Protein AF-A0A9P8E653-F1 (afdb_monomer_lite)

pLDDT: mean 94.73, std 4.1, range [61.59, 97.81]

Foldseek 3Di:
DDDDDPVNVCVPCPPNDDPQPQADDDADDPDDDPCNVPHDWDWDFPDWADGPPDPFIKTFTWTADPPDRDIDTHIHGD

Structure (mmCIF, N/CA/C/O backbone):
data_AF-A0A9P8E653-F1
#
_entry.id   AF-A0A9P8E653-F1
#
loop_
_atom_site.group_PDB
_atom_site.id
_atom_site.type_symbol
_atom_site.label_atom_id
_atom_site.label_alt_id
_atom_site.label_comp_id
_atom_site.label_asym_id
_atom_site.label_entity_id
_atom_site.label_seq_id
_atom_site.pdbx_PDB_ins_code
_atom_site.Cartn_x
_atom_site.Cartn_y
_atom_site.Cartn_z
_atom_site.occupancy
_atom_site.B_iso_or_equiv
_atom_site.auth_seq_id
_atom_site.auth_comp_id
_atom_site.auth_asym_id
_atom_site.auth_atom_id
_atom_site.pdbx_PDB_model_num
ATOM 1 N N . MET A 1 1 ? 34.675 -1.387 -30.846 1.00 61.59 1 MET A N 1
ATOM 2 C CA . MET A 1 1 ? 33.733 -0.990 -29.773 1.00 61.59 1 MET A CA 1
ATOM 3 C C . MET A 1 1 ? 32.312 -1.301 -30.226 1.00 61.59 1 MET A C 1
ATOM 5 O O . MET A 1 1 ? 31.960 -0.914 -31.331 1.00 61.59 1 MET A O 1
ATOM 9 N N . GLY A 1 2 ? 31.539 -2.056 -29.439 1.00 89.38 2 GLY A N 1
ATOM 10 C CA . GLY A 1 2 ? 30.189 -2.515 -29.807 1.00 89.38 2 GLY A CA 1
ATOM 11 C C . GLY A 1 2 ? 29.061 -1.606 -29.303 1.00 89.38 2 GLY A C 1
ATOM 12 O O . GLY A 1 2 ? 29.274 -0.737 -28.460 1.00 89.38 2 GLY A O 1
ATOM 13 N N . ARG A 1 3 ? 27.838 -1.819 -29.805 1.00 94.06 3 ARG A N 1
ATOM 14 C CA . ARG A 1 3 ? 26.625 -1.109 -29.361 1.00 94.06 3 ARG A CA 1
ATOM 15 C C . ARG A 1 3 ? 26.091 -1.703 -28.052 1.00 94.06 3 ARG A C 1
ATOM 17 O O . ARG A 1 3 ? 26.016 -2.918 -27.910 1.00 94.06 3 ARG A O 1
ATOM 24 N N . VAL A 1 4 ? 25.637 -0.847 -27.133 1.00 93.38 4 VAL A N 1
ATOM 25 C CA . VAL A 1 4 ? 24.991 -1.259 -25.871 1.00 93.38 4 VAL A CA 1
ATOM 26 C C . VAL A 1 4 ? 23.696 -2.029 -26.155 1.00 93.38 4 VAL A C 1
ATOM 28 O O . VAL A 1 4 ? 22.794 -1.520 -26.831 1.00 93.38 4 VAL A O 1
ATOM 31 N N . ILE A 1 5 ? 23.583 -3.244 -25.615 1.00 95.19 5 ILE A N 1
ATOM 32 C CA . ILE A 1 5 ? 22.428 -4.119 -25.855 1.00 95.19 5 ILE A CA 1
ATOM 33 C C . ILE A 1 5 ? 21.188 -3.658 -25.079 1.00 95.19 5 ILE A C 1
ATOM 35 O O . ILE A 1 5 ? 21.265 -2.934 -24.085 1.00 95.19 5 ILE A O 1
ATOM 39 N N . ARG A 1 6 ? 20.006 -4.123 -25.500 1.00 94.38 6 ARG A N 1
ATOM 40 C CA . ARG A 1 6 ? 18.720 -3.738 -24.891 1.00 94.38 6 ARG A CA 1
ATOM 41 C C . ARG A 1 6 ? 18.682 -3.961 -23.375 1.00 94.38 6 ARG A C 1
ATOM 43 O O . ARG A 1 6 ? 18.176 -3.093 -22.676 1.00 94.38 6 ARG A O 1
ATOM 50 N N . ASN A 1 7 ? 19.209 -5.083 -22.875 1.00 95.25 7 ASN A N 1
ATOM 51 C CA . ASN A 1 7 ? 19.178 -5.392 -21.441 1.00 95.25 7 ASN A CA 1
ATOM 52 C C . ASN A 1 7 ? 19.955 -4.355 -20.610 1.00 95.25 7 ASN A C 1
ATOM 54 O O . ASN A 1 7 ? 19.430 -3.818 -19.643 1.00 95.25 7 ASN A O 1
ATOM 58 N N . GLN A 1 8 ? 21.152 -3.979 -21.066 1.00 94.25 8 GLN A N 1
ATOM 59 C CA . GLN A 1 8 ? 21.981 -2.951 -20.428 1.00 94.25 8 GLN A CA 1
ATOM 60 C C . GLN A 1 8 ? 21.302 -1.570 -20.424 1.00 94.25 8 GLN A C 1
ATOM 62 O O . GLN A 1 8 ? 21.458 -0.799 -19.483 1.00 94.25 8 GLN A O 1
ATOM 67 N N . ARG A 1 9 ? 20.494 -1.252 -21.447 1.00 95.44 9 ARG A N 1
ATOM 68 C CA . ARG A 1 9 ? 19.762 0.027 -21.526 1.00 95.44 9 ARG A CA 1
ATOM 69 C C . ARG A 1 9 ? 18.588 0.133 -20.548 1.00 95.44 9 ARG A C 1
ATOM 71 O O . ARG A 1 9 ? 18.198 1.254 -20.229 1.00 95.44 9 ARG A O 1
ATOM 78 N N . LYS A 1 10 ? 18.018 -0.987 -20.085 1.00 95.81 10 LYS A N 1
ATOM 79 C CA . LYS A 1 10 ? 16.853 -0.983 -19.181 1.00 95.81 10 LYS A CA 1
ATOM 80 C C . LYS A 1 10 ? 17.176 -0.422 -17.790 1.00 95.81 10 LYS A C 1
ATOM 82 O O . LYS A 1 10 ? 16.331 0.251 -17.215 1.00 95.81 10 LYS A O 1
ATOM 87 N N . GLY A 1 11 ? 18.402 -0.612 -17.293 1.00 94.94 11 GLY A N 1
ATOM 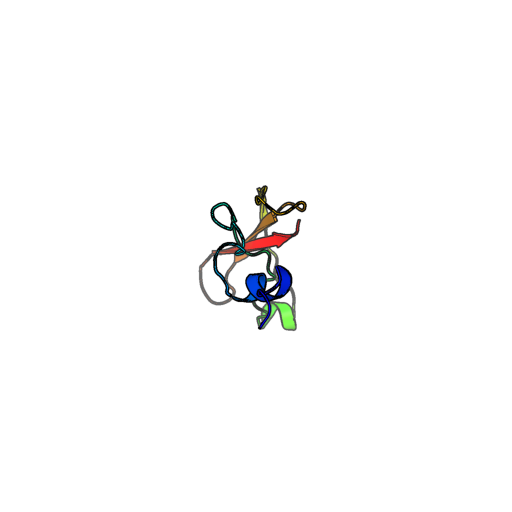88 C CA . GLY A 1 11 ? 18.824 -0.138 -15.966 1.00 94.94 11 GLY A CA 1
ATOM 89 C C . GLY A 1 11 ? 19.025 1.378 -15.841 1.00 94.94 11 GLY A C 1
ATOM 90 O O . GLY A 1 11 ? 19.154 1.884 -14.735 1.00 94.94 11 GLY A O 1
ATOM 91 N N . ARG A 1 12 ? 19.030 2.126 -16.954 1.00 93.50 12 ARG A N 1
ATOM 92 C CA . ARG A 1 12 ? 19.283 3.580 -16.957 1.00 93.50 12 ARG A CA 1
ATOM 93 C C . ARG A 1 12 ? 18.121 4.413 -16.392 1.00 93.50 12 ARG A C 1
ATOM 95 O O . ARG A 1 12 ? 18.309 5.596 -16.142 1.00 93.50 12 ARG A O 1
ATOM 102 N N . GLY A 1 13 ? 16.922 3.839 -16.256 1.00 92.19 13 GLY A N 1
ATOM 103 C CA . GLY A 1 13 ? 15.739 4.571 -15.782 1.00 92.19 13 GLY A CA 1
ATOM 104 C C . GLY A 1 13 ? 15.189 5.603 -16.775 1.00 92.19 13 GLY A C 1
ATOM 105 O O . GLY A 1 13 ? 14.544 6.557 -16.363 1.00 92.19 13 GLY A O 1
ATOM 106 N N . SER A 1 14 ? 15.457 5.442 -18.079 1.00 93.56 14 SER A N 1
ATOM 107 C CA . SER A 1 14 ? 14.918 6.316 -19.129 1.00 93.56 14 SER A CA 1
ATOM 108 C C . SER A 1 14 ? 13.558 5.818 -19.641 1.00 93.56 14 SER A C 1
ATOM 110 O O . SER A 1 14 ? 12.578 5.827 -18.913 1.00 93.56 14 SER A O 1
ATOM 112 N N . ILE A 1 15 ? 13.475 5.325 -20.876 1.00 95.44 15 ILE A N 1
ATOM 113 C CA . ILE A 1 15 ? 12.211 4.947 -21.539 1.00 95.44 15 ILE A CA 1
ATOM 114 C C . ILE A 1 15 ? 11.598 3.619 -21.056 1.00 95.44 15 ILE A C 1
ATOM 116 O O . ILE A 1 15 ? 10.576 3.191 -21.579 1.00 95.44 15 ILE A O 1
ATOM 120 N N . PHE A 1 16 ? 12.252 2.919 -20.125 1.00 95.56 16 PHE A N 1
ATOM 121 C CA . PHE A 1 16 ? 11.849 1.586 -19.652 1.00 95.56 16 PHE A CA 1
ATOM 122 C C . PHE A 1 16 ? 11.289 1.601 -18.221 1.00 95.56 16 PHE A C 1
ATOM 124 O O . PHE A 1 16 ? 11.250 0.559 -17.569 1.00 95.56 16 PHE A O 1
ATOM 131 N N . THR A 1 17 ? 10.904 2.770 -17.710 1.00 96.19 17 THR A N 1
ATOM 132 C CA . THR A 1 17 ? 10.274 2.913 -16.394 1.00 96.19 17 THR A CA 1
ATOM 133 C C . THR A 1 17 ? 8.847 2.358 -16.389 1.00 96.19 17 THR A C 1
ATOM 135 O O . THR A 1 17 ? 8.226 2.153 -17.433 1.00 96.19 17 THR A O 1
ATOM 138 N N . ALA A 1 18 ? 8.330 2.071 -15.194 1.00 94.62 18 ALA A N 1
ATOM 139 C CA . ALA A 1 18 ? 6.961 1.603 -15.029 1.00 94.62 18 ALA A CA 1
ATOM 140 C C . ALA A 1 18 ? 5.954 2.744 -15.260 1.00 94.62 18 ALA A C 1
ATOM 142 O O . ALA A 1 18 ? 6.130 3.853 -14.756 1.00 94.62 18 ALA A O 1
ATOM 143 N N . ASN A 1 19 ? 4.861 2.451 -15.966 1.00 95.56 19 ASN A N 1
ATOM 144 C CA . ASN A 1 19 ? 3.764 3.394 -16.184 1.00 95.56 19 ASN A CA 1
ATOM 145 C C . ASN A 1 19 ? 2.798 3.374 -14.990 1.00 95.56 19 ASN A C 1
ATOM 147 O O . ASN A 1 19 ? 1.828 2.624 -14.997 1.00 95.56 19 ASN A O 1
ATOM 151 N N . THR A 1 20 ? 3.054 4.196 -13.971 1.00 95.88 20 THR A N 1
ATOM 152 C CA . THR A 1 20 ? 2.337 4.143 -12.679 1.00 95.88 20 THR A CA 1
ATOM 153 C C . THR A 1 20 ? 1.258 5.214 -12.487 1.00 95.88 20 THR A C 1
ATOM 155 O O . THR A 1 20 ? 0.680 5.319 -11.409 1.00 95.88 20 THR A O 1
ATOM 158 N N . ARG A 1 21 ? 0.943 6.012 -13.519 1.00 95.31 21 ARG A N 1
ATOM 159 C CA . ARG A 1 21 ? 0.017 7.165 -13.432 1.00 95.31 21 ARG A CA 1
ATOM 160 C C . ARG A 1 21 ? -1.356 6.822 -12.842 1.00 95.31 21 ARG A C 1
ATOM 162 O O . ARG A 1 21 ? -1.974 7.669 -12.208 1.00 95.31 21 ARG A O 1
ATOM 169 N N . LEU A 1 22 ? -1.863 5.621 -13.121 1.00 96.00 22 LEU A N 1
ATOM 170 C CA . LEU A 1 22 ? -3.197 5.193 -12.695 1.00 96.00 22 LEU A CA 1
ATOM 171 C C . LEU A 1 22 ? -3.186 4.317 -11.438 1.00 96.00 22 LEU A C 1
ATOM 173 O O . LEU A 1 22 ? -4.268 3.922 -10.994 1.00 96.00 22 LEU A O 1
ATOM 177 N N . ASN A 1 23 ? -2.006 4.037 -10.876 1.00 95.25 23 ASN A N 1
ATOM 178 C CA . ASN A 1 23 ? -1.877 3.220 -9.677 1.00 95.25 23 ASN A CA 1
ATOM 179 C C . ASN A 1 23 ? -2.623 3.898 -8.527 1.00 95.25 23 ASN A C 1
ATOM 181 O O . ASN A 1 23 ? -2.423 5.082 -8.253 1.00 95.25 23 ASN A O 1
ATOM 185 N N . LYS A 1 24 ? -3.506 3.153 -7.868 1.00 94.25 24 LYS A N 1
ATOM 186 C CA . LYS A 1 24 ? -4.406 3.673 -6.837 1.00 94.25 24 LYS A CA 1
ATOM 187 C C . LYS A 1 24 ? -3.684 3.882 -5.518 1.00 94.25 24 LYS A C 1
ATOM 189 O O . LYS A 1 24 ? -3.802 4.948 -4.926 1.00 94.25 24 LYS A O 1
ATOM 194 N N . ALA A 1 25 ? -2.964 2.864 -5.067 1.00 92.81 25 ALA A N 1
ATOM 195 C CA . ALA A 1 25 ? -2.180 2.879 -3.843 1.00 92.81 25 ALA A CA 1
ATOM 196 C C . ALA A 1 25 ? -1.271 1.641 -3.803 1.00 92.81 25 ALA A C 1
ATOM 198 O O . ALA A 1 25 ? -1.576 0.631 -4.447 1.00 92.81 25 ALA A O 1
ATOM 199 N N . PRO A 1 26 ? -0.158 1.681 -3.057 1.00 93.88 26 PRO A N 1
ATOM 200 C CA . PRO A 1 26 ? 0.633 0.486 -2.818 1.00 93.88 26 PRO A CA 1
ATOM 201 C C . PRO A 1 26 ? -0.180 -0.534 -2.009 1.00 93.88 26 PRO A C 1
ATOM 203 O O . PRO A 1 26 ? -0.797 -0.203 -1.001 1.00 93.88 26 PRO A O 1
ATOM 206 N N . ALA A 1 27 ? -0.162 -1.793 -2.443 1.00 95.25 27 ALA A N 1
ATOM 207 C CA . ALA A 1 27 ? -0.741 -2.888 -1.675 1.00 95.25 27 ALA A CA 1
ATOM 208 C C . ALA A 1 27 ? 0.261 -3.328 -0.602 1.00 95.25 27 ALA A C 1
ATOM 210 O O . ALA A 1 27 ? 1.261 -3.969 -0.935 1.00 95.25 27 ALA A O 1
ATOM 211 N N . GLN A 1 28 ? 0.034 -2.937 0.650 1.00 95.00 28 GLN A N 1
ATOM 212 C CA . GLN A 1 28 ? 0.934 -3.207 1.772 1.00 95.00 28 GLN A CA 1
ATOM 213 C C . GLN A 1 28 ? 0.128 -3.555 3.021 1.00 95.00 28 GLN A C 1
ATOM 215 O O . GLN A 1 28 ? -1.022 -3.146 3.168 1.00 95.00 28 GLN A O 1
ATOM 220 N N . PHE A 1 29 ? 0.741 -4.325 3.920 1.00 94.62 29 PHE A N 1
ATOM 221 C CA . PHE A 1 29 ? 0.192 -4.480 5.261 1.00 94.62 29 PHE A CA 1
ATOM 222 C C . PHE A 1 29 ? 0.309 -3.163 6.030 1.00 94.62 29 PHE A C 1
ATOM 224 O O . PHE A 1 29 ? 1.142 -2.314 5.702 1.00 94.62 29 PHE A O 1
ATOM 231 N N . ARG A 1 30 ? -0.504 -3.016 7.080 1.00 94.06 30 ARG A N 1
ATOM 232 C CA . ARG A 1 30 ? -0.321 -1.929 8.039 1.00 94.06 30 ARG A CA 1
ATOM 233 C C . ARG A 1 30 ? 1.078 -1.974 8.637 1.00 94.06 30 ARG A C 1
ATOM 235 O O . ARG A 1 30 ? 1.729 -3.016 8.708 1.00 94.06 30 ARG A O 1
ATOM 242 N N . THR A 1 31 ? 1.518 -0.819 9.118 1.00 93.12 31 THR A N 1
ATOM 243 C CA . THR A 1 31 ? 2.711 -0.738 9.954 1.00 93.12 31 THR A CA 1
ATOM 244 C C . THR A 1 31 ? 2.545 -1.653 11.163 1.00 93.12 31 THR A C 1
ATOM 246 O O . THR A 1 31 ? 1.588 -1.498 11.919 1.00 93.12 31 THR A O 1
ATOM 249 N N . LEU A 1 32 ? 3.501 -2.566 11.356 1.00 94.31 32 LEU A N 1
ATOM 250 C CA . LEU A 1 32 ? 3.512 -3.503 12.476 1.00 94.31 32 LEU A CA 1
ATOM 251 C C . LEU A 1 32 ? 3.709 -2.761 13.807 1.00 94.31 32 LEU A C 1
ATOM 253 O O . LEU A 1 32 ? 4.842 -2.533 14.261 1.00 94.31 32 LEU A O 1
ATOM 257 N N . ASP A 1 33 ? 2.591 -2.400 14.425 1.00 94.12 33 ASP A N 1
ATOM 258 C CA . ASP A 1 33 ? 2.506 -1.679 15.687 1.00 94.12 33 ASP A CA 1
ATOM 259 C C . ASP A 1 33 ? 2.371 -2.629 16.892 1.00 94.12 33 ASP A C 1
ATOM 261 O O . ASP A 1 33 ? 2.400 -3.856 16.773 1.00 94.12 33 ASP A O 1
ATOM 265 N N . PHE A 1 34 ? 2.290 -2.062 18.098 1.00 94.88 34 PHE A N 1
ATOM 266 C CA . PHE A 1 34 ? 2.167 -2.850 19.325 1.00 94.88 34 PHE A CA 1
ATOM 267 C C . PHE A 1 34 ? 0.904 -3.727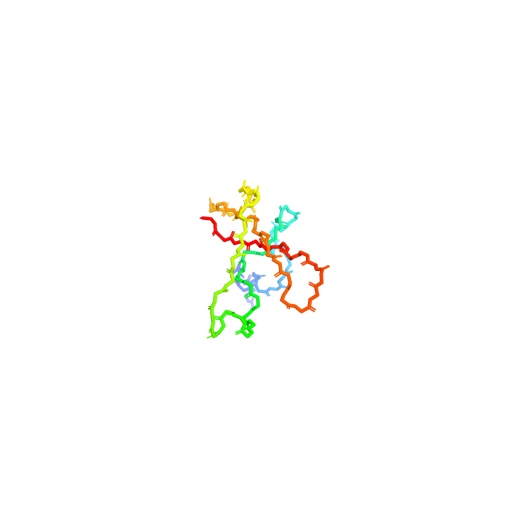 19.337 1.00 94.88 34 PHE A C 1
ATOM 269 O O . PHE A 1 34 ? 0.945 -4.829 19.888 1.00 94.88 34 PHE A O 1
ATOM 276 N N . ALA A 1 35 ? -0.189 -3.250 18.730 1.00 93.56 35 ALA A N 1
ATOM 277 C CA . ALA A 1 35 ? -1.481 -3.918 18.756 1.00 93.56 35 ALA A CA 1
ATOM 278 C C . ALA A 1 35 ? -1.484 -5.182 17.887 1.00 93.56 35 ALA A C 1
ATOM 280 O O . ALA A 1 35 ? -2.025 -6.196 18.316 1.00 93.56 35 ALA A O 1
ATOM 281 N N . GLU A 1 36 ? -0.832 -5.164 16.723 1.00 93.12 36 GLU A N 1
ATOM 282 C CA . GLU A 1 36 ? -0.675 -6.367 15.888 1.00 93.12 36 GLU A CA 1
ATOM 283 C C . GLU A 1 36 ? 0.394 -7.342 16.413 1.00 93.12 36 GLU A C 1
ATOM 285 O O . GLU A 1 36 ? 0.316 -8.536 16.143 1.00 93.12 36 GLU A O 1
ATOM 290 N N . ARG A 1 37 ? 1.378 -6.874 17.196 1.00 95.88 37 ARG A N 1
ATOM 291 C CA . ARG A 1 37 ? 2.398 -7.760 17.798 1.00 95.88 37 ARG A CA 1
AT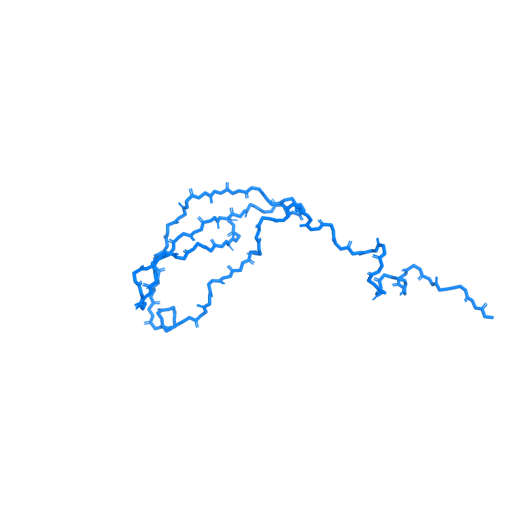OM 292 C C . ARG A 1 37 ? 1.887 -8.573 18.984 1.00 95.88 37 ARG A C 1
ATOM 294 O O . ARG A 1 37 ? 2.337 -9.697 19.176 1.00 95.88 37 ARG A O 1
ATOM 301 N N . HIS A 1 38 ? 1.010 -7.992 19.802 1.00 96.75 38 HIS A N 1
ATOM 302 C CA . HIS A 1 38 ? 0.567 -8.589 21.071 1.00 96.75 38 HIS A CA 1
ATOM 303 C C . HIS A 1 38 ? -0.939 -8.870 21.121 1.00 96.75 38 HIS A C 1
ATOM 305 O O . HIS A 1 38 ? -1.454 -9.295 22.153 1.00 96.75 38 HIS A O 1
ATOM 311 N N . GLY A 1 39 ? -1.660 -8.618 20.033 1.00 95.25 39 GLY A N 1
ATOM 312 C CA . GLY A 1 39 ? -3.105 -8.766 19.979 1.00 95.25 39 GLY A CA 1
ATOM 313 C C . GLY A 1 39 ? -3.615 -8.799 18.546 1.00 95.25 39 GLY A C 1
ATOM 314 O O . GLY A 1 39 ? -2.969 -9.331 17.648 1.00 95.25 39 GLY A O 1
ATOM 315 N N . TYR A 1 40 ? -4.805 -8.243 18.342 1.00 94.62 40 TYR A N 1
ATOM 316 C CA . TYR A 1 40 ? -5.419 -8.130 17.027 1.00 94.62 40 TYR A CA 1
ATOM 317 C C . TYR A 1 40 ? -5.999 -6.733 16.833 1.00 94.62 40 TYR A C 1
ATOM 319 O O . TYR A 1 40 ? -6.466 -6.089 17.776 1.00 94.62 40 TYR A O 1
ATOM 327 N N . VAL A 1 41 ? -6.027 -6.284 15.581 1.00 95.31 41 VAL A N 1
ATOM 328 C CA . VAL A 1 41 ? -6.700 -5.051 15.179 1.00 95.31 41 VAL A CA 1
ATOM 329 C C . VAL A 1 41 ? -7.755 -5.406 14.144 1.00 95.31 41 VAL A C 1
ATOM 331 O O . VAL A 1 41 ? -7.476 -6.064 13.146 1.00 95.31 41 VAL A O 1
ATOM 334 N N . ARG A 1 42 ? -8.996 -4.966 14.371 1.00 95.00 42 ARG A N 1
ATOM 335 C CA . ARG A 1 42 ? -10.090 -5.175 13.420 1.00 95.00 42 ARG A CA 1
ATOM 336 C C . ARG A 1 42 ? -10.243 -3.962 12.508 1.00 95.00 42 ARG A C 1
ATOM 338 O O . ARG A 1 42 ? -10.503 -2.857 12.984 1.00 95.00 42 ARG A O 1
ATOM 345 N N . GLY A 1 43 ? -10.148 -4.195 11.205 1.00 95.88 43 GLY A N 1
ATOM 346 C CA . GLY A 1 43 ? -10.532 -3.244 10.164 1.00 95.88 43 GLY A CA 1
ATOM 347 C C . GLY A 1 43 ? -11.860 -3.618 9.508 1.00 95.88 43 GLY A C 1
ATOM 348 O O . GLY A 1 43 ? -12.369 -4.723 9.692 1.00 95.88 43 GLY A O 1
ATOM 349 N N . VAL A 1 44 ? -12.426 -2.693 8.736 1.00 97.69 44 VAL A N 1
ATOM 350 C CA . VAL A 1 44 ? -13.612 -2.937 7.900 1.00 97.69 44 VAL A CA 1
ATOM 351 C C . VAL A 1 44 ? -13.254 -2.661 6.446 1.00 97.69 44 VAL A C 1
ATOM 353 O O . VAL A 1 44 ? -12.773 -1.570 6.131 1.00 97.69 44 VAL A O 1
ATOM 356 N N . VAL A 1 45 ? -13.511 -3.627 5.561 1.00 97.62 45 VAL A N 1
ATOM 357 C CA . VAL A 1 45 ? -13.398 -3.431 4.110 1.00 97.62 45 VAL A CA 1
ATOM 358 C C . VAL A 1 45 ? -14.484 -2.448 3.677 1.00 97.62 45 VAL A C 1
ATOM 360 O O . VAL A 1 45 ? -15.670 -2.697 3.884 1.00 97.62 45 VAL A O 1
ATOM 363 N N . LYS A 1 46 ? -14.082 -1.308 3.114 1.00 97.31 46 LYS A N 1
ATOM 364 C CA . LYS A 1 46 ? -15.005 -0.294 2.591 1.00 97.31 46 LYS A CA 1
ATOM 365 C C . LYS A 1 46 ? -15.279 -0.478 1.109 1.00 97.31 46 LYS A C 1
ATOM 367 O O . LYS A 1 46 ? -16.418 -0.328 0.689 1.00 97.31 46 LYS A O 1
ATOM 372 N N . GLU A 1 47 ? -14.246 -0.790 0.334 1.00 96.56 47 GLU A N 1
ATOM 373 C CA . GLU A 1 47 ? -14.335 -0.924 -1.120 1.00 96.56 47 GLU A CA 1
ATOM 374 C C . GLU A 1 47 ? -13.337 -1.972 -1.618 1.00 96.56 47 GLU A C 1
ATOM 376 O O . GLU A 1 47 ? -12.248 -2.112 -1.056 1.00 96.56 47 GLU A O 1
ATOM 381 N N . ILE A 1 48 ? -13.689 -2.649 -2.711 1.00 96.69 48 ILE A N 1
ATOM 382 C CA . ILE A 1 48 ? -12.777 -3.475 -3.508 1.00 96.69 48 ILE A CA 1
ATOM 383 C C . ILE A 1 48 ? -12.635 -2.785 -4.865 1.00 96.69 48 ILE A C 1
ATOM 385 O O . ILE A 1 48 ? -13.630 -2.547 -5.547 1.00 96.69 48 ILE A O 1
ATOM 389 N N . ILE A 1 49 ? -11.413 -2.410 -5.238 1.00 96.06 49 ILE A N 1
ATOM 390 C CA . ILE A 1 49 ? -11.129 -1.578 -6.410 1.00 96.06 49 ILE A CA 1
ATOM 391 C C . ILE A 1 49 ? -10.148 -2.257 -7.365 1.00 96.06 49 ILE A C 1
ATOM 393 O O . ILE A 1 49 ? -9.290 -3.040 -6.960 1.00 96.06 49 ILE A O 1
ATOM 397 N N . HIS A 1 50 ? -10.241 -1.901 -8.644 1.00 96.69 50 HIS A N 1
ATOM 398 C CA . HIS A 1 50 ? -9.251 -2.276 -9.648 1.00 96.69 50 HIS A CA 1
ATOM 399 C C . HIS A 1 50 ? -8.068 -1.290 -9.667 1.00 96.69 50 HIS A C 1
ATOM 401 O O . HIS A 1 50 ? -8.262 -0.069 -9.670 1.00 96.69 50 HIS A O 1
ATOM 407 N N . ASP A 1 51 ? -6.852 -1.835 -9.728 1.00 94.94 51 ASP A N 1
ATOM 408 C CA . ASP A 1 51 ? -5.587 -1.110 -9.853 1.00 94.94 51 ASP A CA 1
ATOM 409 C C . ASP A 1 51 ? -4.936 -1.438 -11.213 1.00 94.94 51 ASP A C 1
ATOM 411 O O . ASP A 1 51 ? -4.540 -2.585 -11.438 1.00 94.94 51 ASP A O 1
ATOM 415 N N . PRO A 1 52 ? -4.854 -0.487 -12.161 1.00 95.56 52 PRO A N 1
ATOM 416 C CA . PRO A 1 52 ? -4.307 -0.759 -13.489 1.00 95.56 52 PRO A CA 1
ATOM 417 C C . PRO A 1 52 ? -2.863 -1.266 -13.443 1.00 95.56 52 PRO A C 1
ATOM 419 O O . PRO A 1 52 ? -2.018 -0.719 -12.743 1.00 95.56 52 PRO A O 1
ATOM 422 N N . GLY A 1 53 ? -2.567 -2.312 -14.219 1.00 94.06 53 GLY A N 1
ATOM 423 C CA . GLY A 1 53 ? -1.273 -3.003 -14.166 1.00 94.06 53 GLY A CA 1
ATOM 424 C C . GLY 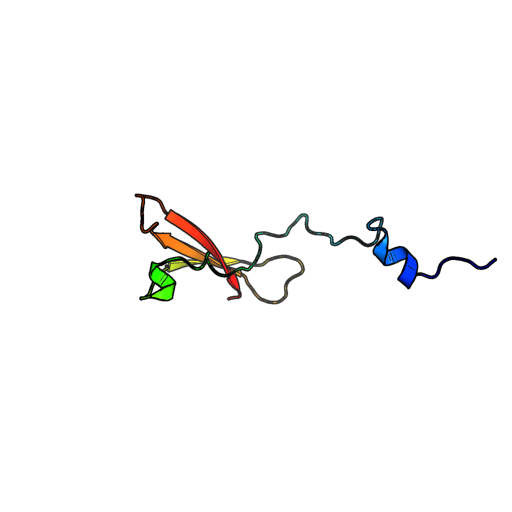A 1 53 ? -1.188 -4.092 -13.089 1.00 94.06 53 GLY A C 1
ATOM 425 O O . GLY A 1 53 ? -0.159 -4.761 -12.993 1.00 94.06 53 GLY A O 1
ATOM 426 N N . ARG A 1 54 ? -2.268 -4.321 -12.327 1.00 94.44 54 ARG A N 1
ATOM 427 C CA . ARG A 1 54 ? -2.413 -5.416 -11.363 1.00 94.44 54 ARG A CA 1
ATOM 428 C C . ARG A 1 54 ? -3.612 -6.303 -11.726 1.00 94.44 54 ARG A C 1
ATOM 430 O O . ARG A 1 54 ? -4.704 -5.810 -11.993 1.00 94.44 54 ARG A O 1
ATOM 437 N N . GLY A 1 55 ? -3.401 -7.623 -11.726 1.00 94.56 55 GLY A N 1
ATOM 438 C CA . GLY A 1 55 ? -4.472 -8.605 -11.956 1.00 94.56 55 GLY A CA 1
ATOM 439 C C . GLY A 1 55 ? -5.356 -8.845 -10.726 1.00 94.56 55 GLY A C 1
ATOM 440 O O . GLY A 1 55 ? -6.560 -9.024 -10.862 1.00 94.56 55 GLY A O 1
ATOM 441 N N . ALA A 1 56 ? -4.768 -8.809 -9.527 1.00 95.50 56 ALA A N 1
ATOM 442 C CA . ALA A 1 56 ? -5.504 -8.926 -8.270 1.00 95.50 56 ALA A CA 1
ATOM 443 C 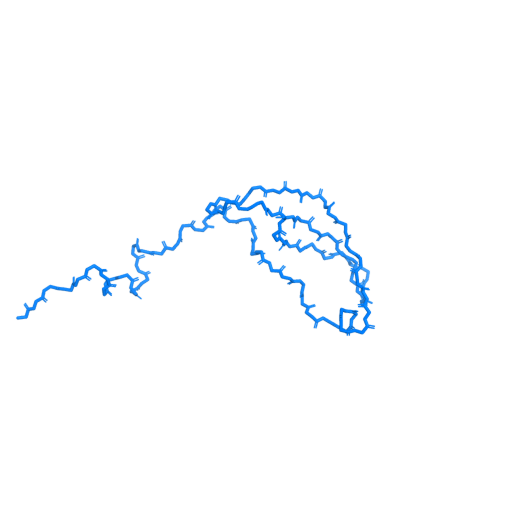C . ALA A 1 56 ? -6.180 -7.592 -7.886 1.00 95.50 56 ALA A C 1
ATOM 445 O O . ALA A 1 56 ? -5.552 -6.536 -8.032 1.00 95.50 56 ALA A O 1
ATOM 446 N N . PRO A 1 57 ? -7.421 -7.610 -7.371 1.00 96.62 57 PRO A N 1
ATOM 447 C CA . PRO A 1 57 ? -8.064 -6.405 -6.865 1.00 96.62 57 PRO A CA 1
ATOM 448 C C . PRO A 1 57 ? -7.409 -5.901 -5.566 1.00 96.62 57 PRO A C 1
ATOM 450 O O . PRO A 1 57 ? -6.714 -6.641 -4.866 1.00 96.62 57 PRO A O 1
ATOM 453 N N . LEU A 1 58 ? -7.629 -4.624 -5.244 1.00 96.94 58 LEU A N 1
ATOM 454 C CA . LEU A 1 58 ? -7.218 -4.022 -3.973 1.00 96.94 58 LEU A CA 1
ATOM 455 C C . LEU A 1 58 ? -8.418 -3.845 -3.047 1.00 96.94 58 LEU A C 1
ATOM 457 O O . LEU A 1 58 ? -9.444 -3.311 -3.460 1.00 96.94 58 LEU A O 1
ATOM 461 N N . ALA A 1 59 ? -8.265 -4.208 -1.778 1.00 97.81 59 ALA A N 1
ATOM 462 C CA . ALA A 1 59 ? -9.227 -3.904 -0.727 1.00 97.81 59 ALA A CA 1
ATOM 463 C C . ALA A 1 59 ? -8.809 -2.631 0.016 1.00 97.81 59 ALA A C 1
ATOM 465 O O . ALA A 1 59 ? -7.727 -2.576 0.601 1.00 97.81 59 ALA A O 1
ATOM 466 N N . LYS A 1 60 ? -9.679 -1.618 0.050 1.00 97.25 60 LYS A N 1
ATOM 467 C CA . LYS A 1 60 ? -9.553 -0.483 0.972 1.00 97.25 60 LYS A CA 1
ATOM 468 C C . LYS A 1 60 ? -10.126 -0.879 2.324 1.00 97.25 60 LYS A C 1
ATOM 470 O O . LYS A 1 60 ? -11.342 -1.034 2.464 1.00 97.25 60 LYS A O 1
ATOM 475 N N . VAL A 1 61 ? -9.264 -1.006 3.322 1.00 97.75 61 VAL A N 1
ATOM 476 C CA . VAL A 1 61 ? -9.634 -1.373 4.689 1.00 97.75 61 VAL A CA 1
ATOM 477 C C . VAL A 1 61 ? -9.439 -0.169 5.597 1.00 97.75 61 VAL A C 1
ATOM 479 O O . VAL A 1 61 ? -8.393 0.475 5.584 1.00 97.75 61 VAL A O 1
ATOM 482 N N . VAL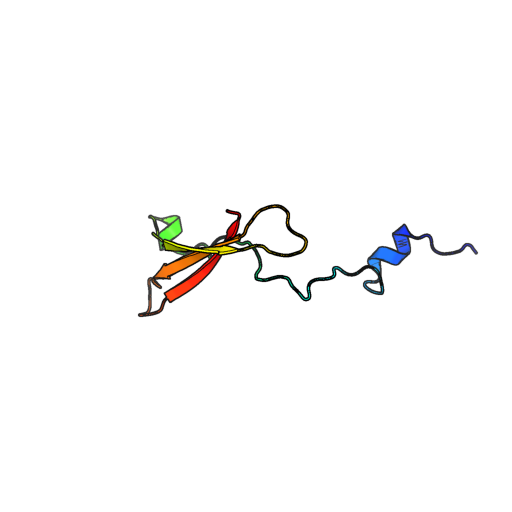 A 1 62 ? -10.459 0.144 6.393 1.00 97.62 62 VAL A N 1
ATOM 483 C CA . VAL A 1 62 ? -10.401 1.234 7.370 1.00 97.62 62 VAL A CA 1
ATOM 484 C C . VAL A 1 62 ? -10.206 0.668 8.769 1.00 97.62 62 VAL A C 1
ATOM 486 O O . VAL A 1 62 ? -10.983 -0.175 9.220 1.00 97.62 62 VAL A O 1
ATOM 489 N N . PHE A 1 63 ? -9.203 1.187 9.469 1.00 97.00 63 PHE A N 1
ATOM 490 C CA . PHE A 1 63 ? -8.874 0.869 10.854 1.00 97.00 63 PHE A CA 1
ATOM 491 C C . PHE A 1 63 ? -9.038 2.098 11.745 1.00 97.00 63 PHE A C 1
ATOM 493 O O . PHE A 1 63 ? -8.881 3.236 11.299 1.00 97.00 63 PHE A O 1
ATOM 500 N N . ARG A 1 64 ? -9.303 1.873 13.033 1.00 96.12 64 ARG A N 1
ATOM 501 C CA . ARG A 1 64 ? -9.216 2.932 14.047 1.00 96.12 64 ARG A CA 1
ATOM 502 C C . ARG A 1 64 ? -7.761 3.092 14.481 1.00 96.12 64 ARG A C 1
ATOM 504 O O . ARG A 1 64 ? -7.034 2.107 14.586 1.00 96.12 64 ARG A O 1
ATOM 511 N N . ASP A 1 65 ? -7.335 4.329 14.691 1.00 94.56 65 ASP A N 1
ATOM 512 C CA . ASP A 1 65 ? -6.027 4.625 15.272 1.00 94.56 65 ASP A CA 1
ATOM 513 C C . ASP A 1 65 ? -6.031 4.244 16.771 1.00 94.56 65 ASP A C 1
ATOM 515 O O . ASP A 1 65 ? -6.970 4.615 17.480 1.00 94.56 65 ASP A O 1
ATOM 519 N N . PRO A 1 66 ? -5.039 3.472 17.258 1.00 92.56 66 PRO A N 1
ATOM 520 C CA . PRO A 1 66 ? -4.985 3.044 18.657 1.00 92.56 66 PRO A CA 1
ATOM 521 C C . PRO A 1 66 ? -4.590 4.164 19.634 1.00 92.56 66 PRO A C 1
ATOM 523 O O . PRO A 1 66 ? -4.843 4.040 20.829 1.00 92.56 66 PRO A O 1
ATOM 526 N N . TYR A 1 67 ? -3.979 5.248 19.154 1.00 93.94 67 TYR A N 1
ATOM 527 C CA . TYR A 1 67 ? -3.444 6.332 19.981 1.00 93.94 67 TYR A CA 1
ATOM 528 C C . TYR A 1 67 ? -4.238 7.636 19.861 1.00 93.94 67 TYR A C 1
ATOM 530 O O . TYR A 1 67 ? -4.141 8.497 20.735 1.00 93.94 67 TYR A O 1
ATOM 538 N N . ARG A 1 68 ? -4.988 7.834 18.771 1.00 95.56 68 ARG A N 1
ATOM 539 C CA . ARG A 1 68 ? -5.714 9.085 18.487 1.00 95.56 68 ARG A CA 1
ATOM 540 C C . ARG A 1 68 ? -7.122 8.815 17.971 1.00 95.56 68 ARG A C 1
ATOM 542 O O . ARG A 1 68 ? -7.397 7.776 17.387 1.00 95.56 68 ARG A O 1
ATOM 549 N N . PHE A 1 69 ? -8.022 9.791 18.097 1.00 96.31 69 PHE A N 1
ATOM 550 C CA . PHE A 1 69 ? -9.333 9.727 17.443 1.00 96.31 69 PHE A CA 1
ATOM 551 C C . PHE A 1 69 ? -9.200 10.015 15.936 1.00 96.31 69 PHE A C 1
ATOM 553 O O . PHE A 1 69 ? -9.482 11.111 15.459 1.00 96.31 69 PHE A O 1
ATOM 560 N N . LYS A 1 70 ? -8.698 9.028 15.186 1.00 96.00 70 LYS A N 1
ATOM 561 C CA . LYS A 1 70 ? -8.483 9.078 13.735 1.00 96.00 70 LYS A CA 1
ATOM 562 C C . LYS A 1 70 ? -8.829 7.728 13.099 1.00 96.00 70 LYS A C 1
ATOM 564 O O . LYS A 1 70 ? -8.763 6.682 13.744 1.00 96.00 70 LYS A O 1
ATOM 569 N N . LEU A 1 71 ? -9.193 7.759 11.818 1.00 96.31 71 LEU A N 1
ATOM 570 C CA . LEU A 1 71 ? -9.323 6.574 10.974 1.00 96.31 71 LEU A CA 1
ATOM 571 C C . LEU A 1 71 ? -8.152 6.504 9.987 1.00 96.31 71 LEU A C 1
ATOM 573 O O . LEU A 1 71 ? -7.831 7.498 9.333 1.00 96.31 71 LEU A O 1
ATOM 577 N N . HIS A 1 72 ? -7.538 5.329 9.872 1.00 95.50 72 HIS A N 1
ATOM 578 C CA . HIS A 1 72 ? -6.507 5.031 8.876 1.00 95.50 72 HIS A CA 1
ATOM 579 C C . HIS A 1 72 ? -7.110 4.182 7.769 1.00 95.50 72 HIS A C 1
ATOM 581 O O . HIS A 1 72 ? -7.721 3.153 8.050 1.00 95.50 72 HIS A O 1
ATOM 587 N N . THR A 1 73 ? -6.955 4.630 6.526 1.00 95.94 73 THR A N 1
ATOM 588 C CA . THR A 1 73 ? -7.363 3.862 5.345 1.00 95.94 73 THR A CA 1
ATOM 589 C C . THR A 1 73 ? -6.121 3.259 4.725 1.00 95.94 73 THR A C 1
ATOM 591 O O . THR A 1 73 ? -5.194 3.987 4.388 1.00 95.94 73 THR A O 1
ATOM 594 N N . GLU A 1 74 ? -6.128 1.945 4.579 1.00 96.00 74 GLU A N 1
ATOM 595 C CA . GLU A 1 74 ? -4.993 1.141 4.139 1.00 96.00 74 GLU A CA 1
ATOM 596 C C . GLU A 1 74 ? -5.441 0.251 2.977 1.00 96.00 74 GLU A C 1
ATOM 598 O O . GLU A 1 74 ? -6.617 -0.120 2.889 1.00 96.00 74 GLU A O 1
ATOM 603 N N . THR A 1 75 ? -4.531 -0.075 2.061 1.00 96.69 75 THR A N 1
ATOM 604 C CA . THR A 1 75 ? -4.846 -0.861 0.860 1.00 96.69 75 THR A CA 1
ATOM 605 C C . THR A 1 75 ? -4.134 -2.202 0.858 1.00 96.69 75 THR A C 1
ATOM 607 O O . THR A 1 75 ? -2.909 -2.262 0.790 1.00 96.69 75 THR A O 1
ATOM 610 N N . PHE A 1 76 ? -4.918 -3.279 0.862 1.00 96.25 76 PHE A N 1
ATOM 611 C CA . PHE A 1 76 ? -4.442 -4.663 0.847 1.00 96.25 76 PHE A CA 1
ATOM 612 C C . PHE A 1 76 ? -4.717 -5.312 -0.504 1.00 96.25 76 PHE A C 1
ATOM 614 O O . PHE A 1 76 ? -5.521 -4.821 -1.297 1.00 96.25 76 PHE A O 1
ATOM 621 N N . ILE A 1 77 ? -4.061 -6.441 -0.748 1.00 95.25 77 ILE A N 1
ATOM 622 C CA . ILE A 1 77 ? -4.473 -7.371 -1.801 1.00 95.25 77 ILE A CA 1
ATOM 623 C C . ILE A 1 77 ? -5.752 -8.061 -1.316 1.00 95.25 77 ILE A C 1
ATOM 625 O O . ILE A 1 77 ? -5.797 -8.497 -0.165 1.00 95.25 77 ILE A O 1
ATOM 629 N N . ALA A 1 78 ? -6.778 -8.085 -2.166 1.00 89.19 78 ALA A N 1
ATOM 630 C CA . ALA A 1 78 ? -8.045 -8.761 -1.896 1.00 89.19 78 ALA A CA 1
ATOM 631 C C . ALA A 1 78 ? -7.998 -10.243 -2.289 1.00 89.19 78 ALA A C 1
ATOM 633 O O . ALA A 1 78 ? -7.287 -10.569 -3.271 1.00 89.19 78 ALA A O 1
#

Radius of gyration: 19.1 Å; chains: 1; bounding box: 49×19×51 Å

InterPro domains:
  IPR012340 Nucleic acid-binding, OB-fold [G3DSA:2.40.50.140] (1-78)
  IPR012340 Nucleic acid-binding, OB-fold [SSF50249] (1-69)
  IPR022666 Large ribosomal subunit protein uL2, RNA-binding domain [PF00181] (4-67)
  IPR022666 Large ribosomal subunit protein uL2, RNA-binding domain [SM01383] (11-78)

Sequence (78 aa):
MGRVIRNQRKGRGSIFTANTRLNKAPAQFRTLDFAERHGYVRGVVKEIIHDPGRGAPLAKVVFRDPYRFKLHTETFIA

Organism: Aureobasidium melanogenum (NCBI:txid46634)

Secondary structure (DSSP, 8-state):
-PPPPHHHHHTTSSTTS---TT------PPP--HHHHHS----EEEEEE--TT-SS-EEEEEEE-SSSS-EEEEEEE-